Protein AF-A0A523BDN3-F1 (afdb_monomer_lite)

Foldseek 3Di:
DQDLQNLLCVLQVPNQQLVLLLVLVCVVPNPVCSVVVCVQLPHPVCSNGSVSVLVSLCVPQPVCSVVSSVSSVVSSNVVSDPPDDDPDVPPPPPDD

Organism: NCBI:txid2056631

pLDDT: mean 85.4, std 17.01, range [42.84, 97.56]

Secondary structure (DSSP, 8-state):
---HHHHHHHHHTTS-HHHHHHHHHHHHH-HHHHHHHHHHHTSGGGGG-HHHHHHHHHHHHGGGHHHHHHHHHHHHHHTTS---SSSSSSSSSS--

Radius of gyration: 17.05 Å; chains: 1; bounding box: 29×60×35 Å

Sequence (96 aa):
MGGFAGEISKVLKDRPFEQVALQSLTEIFGENNIQSLVFHIGGEVTFKDPELFEKKIRALFKDGAELILNHIMYNALRTAVPEKETVQNQFLRGKS

Structure (mmCIF, N/CA/C/O backbone):
data_AF-A0A523BDN3-F1
#
_entry.id   AF-A0A523BDN3-F1
#
loop_
_atom_site.group_PDB
_atom_site.id
_atom_site.type_symbol
_atom_site.label_atom_id
_atom_site.label_alt_id
_atom_site.label_comp_id
_atom_site.label_asym_id
_atom_site.label_entity_id
_atom_site.label_seq_id
_atom_site.pdbx_PDB_ins_code
_atom_site.Cartn_x
_atom_site.Cartn_y
_atom_site.Cartn_z
_atom_site.occupancy
_atom_site.B_iso_or_equiv
_atom_site.auth_seq_id
_atom_site.auth_comp_id
_atom_site.auth_asym_id
_atom_site.auth_atom_id
_atom_site.pdbx_PDB_model_num
ATOM 1 N N . MET A 1 1 ? -1.279 -3.826 -19.878 1.00 42.84 1 MET A N 1
ATOM 2 C CA . MET A 1 1 ? -1.910 -4.085 -18.569 1.00 42.84 1 MET A CA 1
ATOM 3 C C . MET A 1 1 ? -1.291 -3.120 -17.573 1.00 42.84 1 MET A C 1
ATOM 5 O O . MET A 1 1 ? -0.112 -3.263 -17.293 1.00 42.84 1 MET A O 1
ATOM 9 N N . GLY A 1 2 ? -2.022 -2.089 -17.145 1.00 57.69 2 GLY A N 1
ATOM 10 C CA . GLY A 1 2 ? -1.576 -1.197 -16.070 1.00 57.69 2 GLY A CA 1
ATOM 11 C C . GLY A 1 2 ? -2.118 -1.728 -14.749 1.00 57.69 2 GLY A C 1
ATOM 12 O O . GLY A 1 2 ? -3.303 -1.563 -14.486 1.00 57.69 2 GLY A O 1
ATOM 13 N N . GLY A 1 3 ? -1.293 -2.455 -13.991 1.00 85.69 3 GLY A N 1
ATOM 14 C CA . GLY A 1 3 ? -1.612 -2.850 -12.614 1.00 85.69 3 GLY A CA 1
ATOM 15 C C . GLY A 1 3 ? -1.495 -1.663 -11.656 1.00 85.69 3 GLY A C 1
ATOM 16 O O . GLY A 1 3 ? -1.067 -0.578 -12.066 1.00 85.69 3 GLY A O 1
ATOM 17 N N . PHE A 1 4 ? -1.840 -1.866 -10.383 1.00 95.06 4 PHE A N 1
ATOM 18 C CA . PHE A 1 4 ? -1.785 -0.805 -9.372 1.00 95.06 4 PHE A CA 1
ATOM 19 C C . PHE A 1 4 ? -0.409 -0.127 -9.342 1.00 95.06 4 PHE A C 1
ATOM 21 O O . PHE A 1 4 ? -0.343 1.100 -9.373 1.00 95.06 4 PHE A O 1
ATOM 28 N N . ALA A 1 5 ? 0.679 -0.904 -9.374 1.00 94.12 5 ALA A N 1
ATOM 29 C CA . ALA A 1 5 ? 2.046 -0.385 -9.334 1.00 94.12 5 ALA A CA 1
ATOM 30 C C . ALA A 1 5 ? 2.373 0.581 -10.489 1.00 94.12 5 ALA A C 1
ATOM 32 O O . ALA A 1 5 ? 3.016 1.616 -10.294 1.00 94.12 5 ALA A O 1
ATOM 33 N N . GLY A 1 6 ? 1.888 0.279 -11.695 1.00 93.81 6 GLY A N 1
ATOM 34 C CA . GLY A 1 6 ? 2.098 1.131 -12.863 1.00 93.81 6 GLY A CA 1
ATOM 35 C C . GLY A 1 6 ? 1.307 2.435 -12.777 1.00 93.81 6 GLY A C 1
ATOM 36 O O . GLY A 1 6 ? 1.832 3.501 -13.096 1.00 93.81 6 GLY A O 1
ATOM 37 N N . GLU A 1 7 ? 0.055 2.371 -12.325 1.00 94.31 7 GLU A N 1
ATOM 38 C CA . GLU A 1 7 ? -0.801 3.555 -12.205 1.00 94.31 7 GLU A CA 1
ATOM 39 C C . GLU A 1 7 ? -0.384 4.452 -11.033 1.00 94.31 7 GLU A C 1
ATOM 41 O O . GLU A 1 7 ? -0.300 5.671 -11.187 1.00 94.31 7 GLU A O 1
ATOM 46 N N . ILE A 1 8 ? -0.026 3.873 -9.883 1.00 93.69 8 ILE A N 1
ATOM 47 C CA . ILE A 1 8 ? 0.337 4.650 -8.692 1.00 93.69 8 ILE A CA 1
ATOM 48 C C . ILE A 1 8 ? 1.637 5.424 -8.923 1.00 93.69 8 ILE A C 1
ATOM 50 O O . ILE A 1 8 ? 1.744 6.587 -8.536 1.00 93.69 8 ILE A O 1
ATOM 54 N N . SER A 1 9 ? 2.583 4.828 -9.652 1.00 91.94 9 SER A N 1
ATOM 55 C CA . SER A 1 9 ? 3.841 5.476 -10.031 1.00 91.94 9 SER A CA 1
ATOM 56 C C . SER A 1 9 ? 3.605 6.697 -10.931 1.00 91.94 9 SER A C 1
ATOM 58 O O . SER A 1 9 ? 4.253 7.729 -10.761 1.00 91.94 9 SER A O 1
ATOM 60 N N . LYS A 1 10 ? 2.618 6.639 -11.839 1.00 91.06 10 LYS A N 1
ATOM 61 C CA . LYS A 1 10 ? 2.226 7.790 -12.678 1.00 91.06 10 LYS A CA 1
ATOM 62 C C . LYS A 1 10 ? 1.550 8.902 -11.874 1.00 91.06 10 LYS A C 1
ATOM 64 O O . LYS A 1 10 ? 1.746 10.075 -12.191 1.00 91.06 10 LYS A O 1
ATOM 69 N N . VAL A 1 11 ? 0.736 8.545 -10.876 1.00 91.44 11 VAL A N 1
ATOM 70 C CA . VAL A 1 11 ? -0.019 9.494 -10.035 1.00 91.44 11 VAL A CA 1
ATOM 71 C C . VAL A 1 11 ? 0.883 10.202 -9.026 1.00 91.44 11 VAL A C 1
ATOM 73 O O . VAL A 1 11 ? 0.713 11.394 -8.756 1.00 91.44 11 VAL A O 1
ATOM 76 N N . LEU A 1 12 ? 1.834 9.479 -8.438 1.00 89.31 12 LEU A N 1
ATOM 77 C CA . LEU A 1 12 ? 2.708 10.035 -7.412 1.00 89.31 12 LEU A CA 1
ATOM 78 C C . LEU A 1 12 ? 3.868 10.834 -8.004 1.00 89.31 12 LEU A C 1
ATOM 80 O O . LEU A 1 12 ? 4.193 11.869 -7.423 1.00 89.31 12 LEU A O 1
ATOM 84 N N . LYS A 1 13 ? 4.415 10.416 -9.158 1.00 83.12 13 LYS A N 1
ATOM 85 C CA . LYS A 1 13 ? 5.602 10.980 -9.832 1.00 83.12 13 LYS A CA 1
ATOM 86 C C . LYS A 1 13 ? 6.812 11.112 -8.903 1.00 83.12 13 LYS A C 1
ATOM 88 O O . LYS A 1 13 ? 7.654 10.226 -8.884 1.00 83.12 13 LYS A O 1
ATOM 93 N N . ASP A 1 14 ? 6.843 12.180 -8.111 1.00 79.50 14 ASP A N 1
ATOM 94 C CA . ASP A 1 14 ? 7.937 12.550 -7.207 1.00 79.50 14 ASP A CA 1
ATOM 95 C C . ASP A 1 14 ? 7.557 12.408 -5.720 1.00 79.50 14 ASP A C 1
ATOM 97 O O . ASP A 1 14 ? 8.369 12.664 -4.832 1.00 79.50 14 ASP A O 1
ATOM 101 N N . ARG A 1 15 ? 6.307 12.029 -5.418 1.00 81.94 15 ARG A N 1
ATOM 102 C CA . ARG A 1 15 ? 5.822 11.861 -4.041 1.00 81.94 15 ARG A CA 1
ATOM 103 C C . ARG A 1 15 ? 6.166 10.476 -3.485 1.00 81.94 15 ARG A C 1
ATOM 105 O O . ARG A 1 15 ? 6.058 9.486 -4.212 1.00 81.94 15 ARG A O 1
ATOM 112 N N . PRO A 1 16 ? 6.512 10.373 -2.189 1.00 88.50 16 PRO A N 1
ATOM 113 C CA . PRO A 1 16 ? 6.876 9.103 -1.578 1.00 88.50 16 PRO A CA 1
ATOM 114 C C . PRO A 1 16 ? 5.660 8.172 -1.476 1.00 88.50 16 PRO A C 1
ATOM 116 O O . PRO A 1 16 ? 4.730 8.415 -0.706 1.00 88.50 16 PRO A O 1
ATOM 119 N N . PHE A 1 17 ? 5.690 7.077 -2.239 1.00 93.62 17 PHE A N 1
ATOM 120 C CA . PHE A 1 17 ? 4.679 6.014 -2.198 1.00 93.62 17 PHE A CA 1
ATOM 121 C C . PHE A 1 17 ? 4.463 5.459 -0.790 1.00 93.62 17 PHE A C 1
ATOM 123 O O . PHE A 1 17 ? 3.320 5.307 -0.361 1.00 93.62 17 PHE A O 1
ATOM 130 N N . GLU A 1 18 ? 5.554 5.236 -0.060 1.00 94.50 18 GLU A N 1
ATOM 131 C CA . GLU A 1 18 ? 5.546 4.738 1.313 1.00 94.50 18 GLU A CA 1
ATOM 132 C C . GLU A 1 18 ? 4.604 5.533 2.220 1.00 94.50 18 GLU A C 1
ATOM 134 O O . GLU A 1 18 ? 3.774 4.940 2.905 1.00 94.50 18 GLU A O 1
ATOM 139 N N . GLN A 1 19 ? 4.664 6.866 2.172 1.00 92.75 19 GLN A N 1
ATOM 140 C CA . GLN A 1 19 ? 3.833 7.721 3.018 1.00 92.75 19 GLN A CA 1
ATOM 141 C C . GLN A 1 19 ? 2.343 7.543 2.705 1.00 92.75 19 GLN A C 1
ATOM 143 O O . GLN A 1 19 ? 1.531 7.386 3.616 1.00 92.75 19 GLN A O 1
ATOM 148 N N . VAL A 1 20 ? 1.982 7.530 1.419 1.00 94.12 20 VAL A N 1
ATOM 149 C CA . VAL A 1 20 ? 0.585 7.392 0.982 1.00 94.12 20 VAL A CA 1
ATOM 150 C C . VAL A 1 20 ? 0.043 6.005 1.316 1.00 94.12 20 VAL A C 1
ATOM 152 O O . VAL A 1 20 ? -1.079 5.883 1.813 1.00 94.12 20 VAL A O 1
ATOM 155 N N . ALA A 1 21 ? 0.837 4.962 1.079 1.00 95.69 21 ALA A N 1
ATOM 156 C CA . ALA A 1 21 ? 0.468 3.593 1.400 1.00 95.69 21 ALA A CA 1
ATOM 157 C C . ALA A 1 21 ? 0.316 3.399 2.915 1.00 95.69 21 ALA A C 1
ATOM 159 O O . ALA A 1 21 ? -0.712 2.892 3.358 1.00 95.69 21 ALA A O 1
ATOM 160 N N . LEU A 1 22 ? 1.280 3.850 3.722 1.00 94.88 22 LEU A N 1
ATOM 161 C CA . LEU A 1 22 ? 1.248 3.691 5.176 1.00 94.88 22 LEU A CA 1
ATOM 162 C C . LEU A 1 22 ? 0.097 4.471 5.821 1.00 94.88 22 LEU A C 1
ATOM 164 O O . LEU 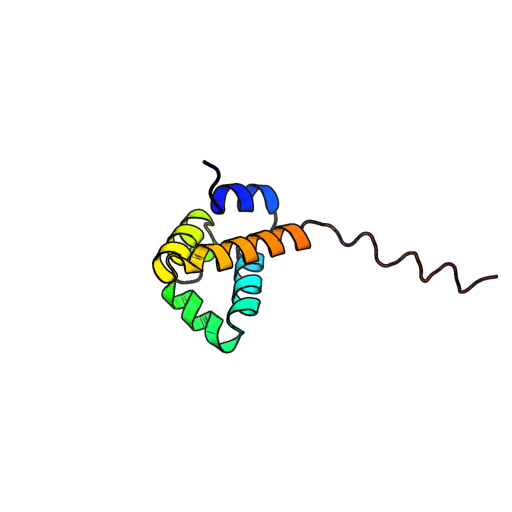A 1 22 ? -0.596 3.931 6.686 1.00 94.88 22 LEU A O 1
ATOM 168 N N . GLN A 1 23 ? -0.152 5.703 5.370 1.00 94.25 23 GLN A N 1
ATOM 169 C CA . GLN A 1 23 ? -1.301 6.485 5.822 1.00 94.25 23 GLN A CA 1
ATOM 170 C C . GLN A 1 23 ? -2.610 5.762 5.488 1.00 94.25 23 GLN A C 1
ATOM 172 O O . GLN A 1 23 ? -3.449 5.561 6.360 1.00 94.25 23 GLN A O 1
ATOM 177 N N . SER A 1 24 ? -2.761 5.311 4.243 1.00 95.94 24 SER A N 1
ATOM 178 C CA . SER A 1 24 ? -3.975 4.628 3.789 1.00 95.94 24 SER A CA 1
ATOM 179 C C . SER A 1 24 ? -4.221 3.318 4.541 1.00 95.94 24 SER A C 1
ATOM 181 O O . SER A 1 24 ? -5.351 3.011 4.901 1.00 95.94 24 SER A O 1
ATOM 183 N N . LEU A 1 25 ? -3.170 2.543 4.817 1.00 96.19 25 LEU A N 1
ATOM 184 C CA . LEU A 1 25 ? -3.291 1.324 5.612 1.00 96.19 25 LEU A CA 1
ATOM 185 C C . LEU A 1 25 ? -3.632 1.630 7.078 1.00 96.19 25 LEU A C 1
ATOM 187 O O . LEU A 1 25 ? -4.436 0.917 7.673 1.00 96.19 25 LEU A O 1
ATOM 191 N N . THR A 1 26 ? -3.070 2.696 7.649 1.00 95.94 26 THR A N 1
ATOM 192 C CA . THR A 1 26 ? -3.429 3.163 8.998 1.00 95.94 26 THR A CA 1
ATOM 193 C C . THR A 1 26 ? -4.899 3.577 9.073 1.00 95.94 26 THR A C 1
ATOM 195 O O . THR A 1 26 ? -5.572 3.232 10.038 1.00 95.94 26 THR A O 1
ATOM 198 N N . GLU A 1 27 ? -5.432 4.241 8.044 1.00 95.12 27 GLU A N 1
ATOM 199 C CA . GLU A 1 27 ? -6.859 4.591 7.957 1.00 95.12 27 GLU A CA 1
ATOM 200 C C . GLU A 1 27 ? -7.766 3.350 7.902 1.00 95.12 27 GLU A C 1
ATOM 202 O O . GLU A 1 27 ? -8.831 3.342 8.516 1.00 95.12 27 GLU A O 1
ATOM 207 N N . ILE A 1 28 ? -7.349 2.294 7.194 1.00 95.44 28 ILE A N 1
ATOM 208 C CA . ILE A 1 28 ? -8.138 1.059 7.048 1.00 95.44 28 ILE A CA 1
ATOM 209 C C . ILE A 1 28 ? -8.102 0.211 8.326 1.00 95.44 28 ILE A C 1
ATOM 211 O O . ILE A 1 28 ? -9.133 -0.284 8.777 1.00 95.44 28 ILE A O 1
ATOM 215 N N . PHE A 1 29 ? -6.910 -0.015 8.882 1.00 94.44 29 PHE A N 1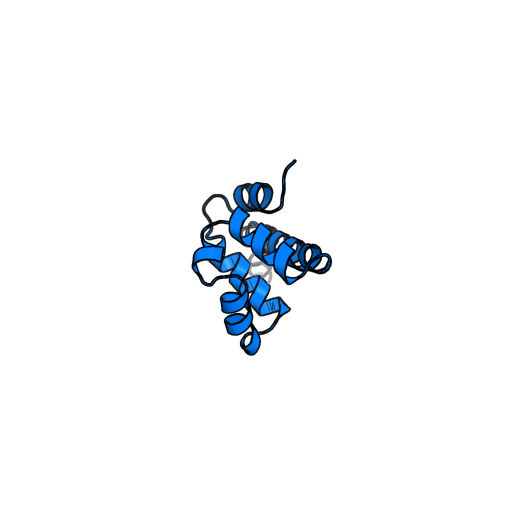
ATOM 216 C CA . PHE A 1 29 ? -6.694 -1.017 9.932 1.00 94.44 29 PHE A CA 1
ATOM 217 C C . PHE A 1 29 ? -6.561 -0.420 11.337 1.00 94.44 29 PHE A C 1
ATOM 219 O O . PHE A 1 29 ? -6.653 -1.155 12.326 1.00 94.44 29 PHE A O 1
ATOM 226 N N . GLY A 1 30 ? -6.357 0.893 11.438 1.00 94.94 30 GLY A N 1
ATOM 227 C CA . GLY A 1 30 ? -6.040 1.595 12.676 1.00 94.94 30 GLY A CA 1
ATOM 228 C C . GLY A 1 30 ? -4.566 1.477 13.074 1.00 94.94 30 GLY A C 1
ATOM 229 O O . GLY A 1 30 ? -3.872 0.511 12.742 1.00 94.94 30 GLY A O 1
ATOM 230 N N . GLU A 1 31 ? -4.096 2.454 13.851 1.00 91.19 31 GLU A N 1
ATOM 231 C CA . GLU A 1 31 ? -2.699 2.564 14.304 1.00 91.19 31 GLU A CA 1
ATOM 232 C C . GLU A 1 31 ? -2.211 1.319 15.058 1.00 91.19 31 GLU A C 1
ATOM 234 O O . GLU A 1 31 ? -1.071 0.894 14.894 1.00 91.19 31 GLU A O 1
ATOM 239 N N . ASN A 1 32 ? -3.083 0.674 15.834 1.00 91.31 32 ASN A N 1
ATOM 240 C CA . ASN A 1 32 ? -2.705 -0.490 16.642 1.00 91.31 32 ASN A CA 1
ATOM 241 C C . ASN A 1 32 ? -2.376 -1.734 15.801 1.00 91.31 32 ASN A C 1
ATOM 243 O O . ASN A 1 32 ? -1.636 -2.605 16.253 1.00 91.31 32 ASN A O 1
ATOM 247 N N . ASN A 1 33 ? -2.916 -1.836 14.583 1.00 91.12 33 ASN A N 1
ATOM 248 C CA . ASN A 1 33 ? -2.783 -3.034 13.751 1.00 91.12 33 ASN A CA 1
ATOM 249 C C . ASN A 1 33 ? -1.743 -2.875 12.638 1.00 91.12 33 ASN A C 1
ATOM 251 O O . ASN A 1 33 ? -1.316 -3.875 12.052 1.00 91.12 33 ASN A O 1
ATOM 255 N N . ILE A 1 34 ? -1.307 -1.642 12.352 1.00 93.56 34 ILE A N 1
ATOM 256 C CA . ILE A 1 34 ? -0.439 -1.371 11.206 1.00 93.56 34 ILE A CA 1
ATOM 257 C C . ILE A 1 34 ? 0.920 -2.058 11.329 1.00 93.56 34 ILE A C 1
ATOM 259 O O . ILE A 1 34 ? 1.403 -2.628 10.357 1.00 93.56 34 ILE A O 1
ATOM 263 N N . GLN A 1 35 ? 1.510 -2.093 12.527 1.00 92.12 35 GLN A N 1
ATOM 264 C CA . GLN A 1 35 ? 2.819 -2.718 12.739 1.00 92.12 35 GLN A CA 1
ATOM 265 C C . GLN A 1 35 ? 2.787 -4.219 12.439 1.00 92.12 35 GLN A C 1
ATOM 267 O O . GLN A 1 35 ? 3.678 -4.744 11.770 1.00 92.12 35 GLN A O 1
ATOM 272 N N . SER A 1 36 ? 1.724 -4.899 12.881 1.00 94.12 36 SER A N 1
ATOM 273 C CA . SER A 1 36 ? 1.514 -6.313 12.573 1.00 94.12 36 SER A CA 1
ATOM 274 C C . SER A 1 36 ? 1.371 -6.511 11.067 1.00 94.12 36 SER A C 1
ATOM 276 O O . SER A 1 36 ? 2.026 -7.380 10.493 1.00 94.12 36 SER A O 1
ATOM 278 N N . LEU A 1 37 ? 0.588 -5.668 10.392 1.00 94.81 37 LEU A N 1
ATOM 279 C CA . LEU A 1 37 ? 0.433 -5.751 8.944 1.00 94.81 37 LEU A CA 1
ATOM 280 C C . LEU A 1 37 ? 1.764 -5.561 8.202 1.00 94.81 37 LEU A C 1
ATOM 282 O O . LEU A 1 37 ? 2.099 -6.377 7.344 1.00 94.81 37 LEU A O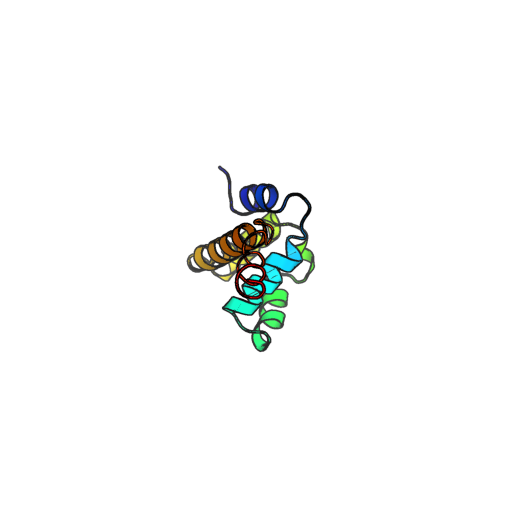 1
ATOM 286 N N . VAL A 1 38 ? 2.531 -4.525 8.556 1.00 94.69 38 VAL A N 1
ATOM 287 C CA . VAL A 1 38 ? 3.851 -4.236 7.974 1.00 94.69 38 VAL A CA 1
ATOM 288 C C . VAL A 1 38 ? 4.768 -5.448 8.112 1.00 94.69 38 VAL A C 1
ATOM 290 O O . VAL A 1 38 ? 5.397 -5.853 7.136 1.00 94.69 38 VAL A O 1
ATOM 293 N N . PHE A 1 39 ? 4.791 -6.086 9.284 1.00 94.44 39 PHE A N 1
ATOM 294 C CA . PHE A 1 39 ? 5.550 -7.314 9.494 1.00 94.44 39 PHE A CA 1
ATOM 295 C C . PHE A 1 39 ? 5.109 -8.441 8.541 1.00 94.44 39 PHE A C 1
ATOM 297 O O . PHE A 1 39 ? 5.945 -9.025 7.850 1.00 94.44 39 PHE A O 1
ATOM 304 N N . HIS A 1 40 ? 3.803 -8.702 8.431 1.00 94.94 40 HIS A N 1
ATOM 305 C CA . HIS A 1 40 ? 3.268 -9.797 7.610 1.00 94.94 40 HIS A CA 1
ATOM 306 C C . HIS A 1 40 ? 3.502 -9.617 6.104 1.00 94.94 40 HIS A C 1
ATOM 308 O O . HIS A 1 40 ? 3.670 -10.607 5.389 1.00 94.94 40 HIS A O 1
ATOM 314 N N . ILE A 1 41 ? 3.545 -8.380 5.603 1.00 94.88 41 ILE A N 1
ATOM 315 C CA . ILE A 1 41 ? 3.810 -8.129 4.177 1.00 94.88 41 ILE A CA 1
ATOM 316 C C . ILE A 1 41 ? 5.305 -8.147 3.826 1.00 94.88 41 ILE A C 1
ATOM 318 O O . ILE A 1 41 ? 5.642 -8.196 2.645 1.00 94.88 41 ILE A O 1
ATOM 322 N N . GLY A 1 42 ? 6.201 -8.224 4.817 1.00 93.25 42 GLY A N 1
ATOM 323 C CA . GLY A 1 42 ? 7.652 -8.332 4.612 1.00 93.25 42 GLY A CA 1
ATOM 324 C C . GLY A 1 42 ? 8.461 -7.127 5.093 1.00 93.25 42 GLY A C 1
ATOM 325 O O . GLY A 1 42 ? 9.621 -6.996 4.714 1.00 93.25 42 GLY A O 1
ATOM 326 N N . GLY A 1 43 ? 7.873 -6.257 5.914 1.00 94.00 43 GLY A N 1
ATOM 327 C CA . GLY A 1 43 ? 8.532 -5.100 6.515 1.00 94.00 43 GLY A CA 1
ATOM 328 C C . GLY A 1 43 ? 8.613 -3.881 5.596 1.00 94.00 43 GLY A C 1
ATOM 329 O O . GLY A 1 43 ? 8.068 -3.866 4.490 1.00 94.00 43 GLY A O 1
ATOM 330 N N . GLU A 1 44 ? 9.339 -2.863 6.061 1.00 92.50 44 GLU A N 1
ATOM 331 C CA . GLU A 1 44 ? 9.488 -1.550 5.409 1.00 92.50 44 GLU A CA 1
ATOM 332 C C . GLU A 1 44 ? 10.017 -1.631 3.971 1.00 92.50 44 GLU A C 1
ATOM 334 O O . GLU A 1 44 ? 9.647 -0.824 3.123 1.00 92.50 44 GLU A O 1
ATOM 339 N N . VAL A 1 45 ? 10.832 -2.643 3.648 1.00 94.00 45 VAL A N 1
ATOM 340 C CA . VAL A 1 45 ? 11.342 -2.854 2.281 1.00 94.00 45 VAL A CA 1
ATOM 341 C C . VAL A 1 45 ? 10.214 -2.992 1.252 1.00 94.00 45 VAL A C 1
ATOM 343 O O . VAL A 1 45 ? 10.374 -2.578 0.108 1.00 94.00 45 VAL A O 1
ATOM 346 N N . THR A 1 46 ? 9.054 -3.501 1.672 1.00 96.12 46 THR A N 1
ATOM 347 C CA . THR A 1 46 ? 7.866 -3.660 0.825 1.00 96.12 46 THR A CA 1
ATOM 348 C C . THR A 1 46 ? 7.329 -2.317 0.334 1.00 96.12 46 THR A C 1
ATOM 350 O O . THR A 1 46 ? 6.788 -2.246 -0.759 1.00 96.12 46 THR A O 1
ATOM 353 N N . PHE A 1 47 ? 7.506 -1.239 1.099 1.00 95.19 47 PHE A N 1
ATOM 354 C CA . PHE A 1 47 ? 7.009 0.095 0.751 1.00 95.19 47 PHE A CA 1
ATOM 355 C C . PHE A 1 47 ? 7.936 0.871 -0.189 1.00 95.19 47 PHE A C 1
ATOM 357 O O . PHE A 1 47 ? 7.569 1.942 -0.664 1.00 95.19 47 PHE A O 1
ATOM 364 N N . LYS A 1 48 ? 9.127 0.341 -0.484 1.00 93.00 48 LYS A N 1
ATOM 365 C CA . LYS A 1 48 ? 10.087 0.966 -1.406 1.00 93.00 48 LYS A CA 1
ATOM 366 C C . LYS A 1 48 ? 9.825 0.613 -2.868 1.00 93.00 48 LYS A C 1
ATOM 368 O O . LYS A 1 48 ? 10.355 1.273 -3.754 1.00 93.00 48 LYS A O 1
ATOM 373 N N . ASP A 1 49 ? 9.018 -0.415 -3.108 1.00 94.19 49 ASP A N 1
ATOM 374 C CA . ASP A 1 49 ? 8.707 -0.938 -4.432 1.00 94.19 49 ASP A CA 1
ATOM 375 C C . ASP A 1 49 ? 7.189 -1.192 -4.548 1.00 94.19 49 ASP A C 1
ATOM 377 O O . ASP A 1 49 ? 6.674 -2.137 -3.940 1.00 94.19 49 ASP A O 1
ATOM 381 N N . PRO A 1 50 ? 6.454 -0.367 -5.321 1.00 95.25 50 PRO A N 1
ATOM 382 C CA . PRO A 1 50 ? 5.019 -0.541 -5.532 1.00 95.25 50 PRO A CA 1
ATOM 383 C C . PRO A 1 50 ? 4.624 -1.903 -6.123 1.00 95.25 50 PRO A C 1
ATOM 385 O O . PRO A 1 50 ? 3.534 -2.392 -5.818 1.00 95.25 50 PRO A O 1
ATOM 388 N N . GLU A 1 51 ? 5.476 -2.535 -6.939 1.00 96.00 51 GLU A N 1
ATOM 389 C CA . GLU A 1 51 ? 5.198 -3.859 -7.514 1.00 96.00 51 GLU A CA 1
ATOM 390 C C . GLU A 1 51 ? 5.294 -4.946 -6.444 1.00 96.00 51 GLU A C 1
ATOM 392 O O . GLU A 1 51 ? 4.409 -5.804 -6.323 1.00 96.00 51 GLU A O 1
ATOM 397 N N . LEU A 1 52 ? 6.345 -4.887 -5.619 1.00 96.38 52 LEU A N 1
ATOM 398 C CA . LEU A 1 52 ? 6.488 -5.774 -4.470 1.00 96.38 52 LEU A CA 1
ATOM 399 C C . LEU A 1 52 ? 5.324 -5.588 -3.493 1.00 96.38 52 LEU A C 1
ATOM 401 O O . LEU A 1 52 ? 4.744 -6.581 -3.046 1.00 96.38 52 LEU A O 1
ATOM 405 N N . PHE A 1 53 ? 4.947 -4.343 -3.201 1.00 97.56 53 PHE A N 1
ATOM 406 C CA . PHE A 1 53 ? 3.804 -4.029 -2.351 1.00 97.56 53 PHE A CA 1
ATOM 407 C C . PHE A 1 53 ? 2.506 -4.639 -2.881 1.00 97.56 53 PHE A C 1
ATOM 409 O O . PHE A 1 53 ? 1.832 -5.375 -2.156 1.00 97.56 53 PHE A O 1
ATOM 416 N N . GLU A 1 54 ? 2.179 -4.394 -4.153 1.00 97.50 54 GLU A N 1
ATOM 417 C CA . GLU A 1 54 ? 0.985 -4.942 -4.799 1.00 97.50 54 GLU A CA 1
ATOM 418 C C . GLU A 1 54 ? 0.953 -6.469 -4.679 1.00 97.50 54 GLU A C 1
ATOM 420 O O . GLU A 1 54 ? -0.047 -7.048 -4.243 1.00 97.50 54 GLU A O 1
ATOM 425 N N . LYS A 1 55 ? 2.073 -7.131 -4.988 1.00 97.00 55 LYS A N 1
ATOM 426 C CA . LYS A 1 55 ? 2.197 -8.587 -4.887 1.00 97.00 55 LYS A CA 1
ATOM 427 C C . LYS A 1 55 ? 1.941 -9.090 -3.465 1.00 97.00 55 LYS A C 1
ATOM 429 O O . LYS A 1 55 ? 1.267 -10.106 -3.292 1.00 97.00 55 LYS A O 1
ATOM 434 N N . LYS A 1 56 ? 2.470 -8.408 -2.446 1.00 97.44 56 LYS A N 1
ATOM 435 C CA . LYS A 1 56 ? 2.324 -8.804 -1.037 1.00 97.44 56 LYS A CA 1
ATOM 436 C C . LYS A 1 56 ? 0.906 -8.595 -0.517 1.00 97.44 56 LYS A C 1
ATOM 438 O O . LYS A 1 56 ? 0.369 -9.498 0.121 1.00 97.44 56 LYS A O 1
ATOM 443 N N . ILE A 1 57 ? 0.276 -7.470 -0.846 1.00 97.50 57 ILE A N 1
ATOM 444 C CA . ILE A 1 57 ? -1.120 -7.200 -0.479 1.00 97.50 57 ILE A CA 1
ATOM 445 C C . ILE A 1 57 ? -2.059 -8.220 -1.130 1.00 97.50 57 ILE A C 1
ATOM 447 O O . ILE A 1 57 ? -2.895 -8.804 -0.440 1.00 97.50 57 ILE A O 1
ATOM 451 N N . ARG A 1 58 ? -1.867 -8.524 -2.421 1.00 97.06 58 ARG A N 1
ATOM 452 C CA . ARG A 1 58 ? -2.629 -9.568 -3.130 1.00 97.06 58 ARG A CA 1
ATOM 453 C C . ARG A 1 58 ? -2.442 -10.953 -2.520 1.00 97.06 58 ARG A C 1
ATOM 455 O O . ARG A 1 58 ? -3.412 -11.690 -2.380 1.00 97.06 58 ARG A O 1
ATOM 462 N N . ALA A 1 59 ? -1.220 -11.300 -2.123 1.00 96.50 59 ALA A N 1
ATOM 463 C CA . ALA A 1 59 ? -0.940 -12.584 -1.487 1.00 96.50 59 ALA A CA 1
ATOM 464 C C . ALA A 1 59 ? -1.608 -12.719 -0.108 1.00 96.50 59 ALA A C 1
ATOM 466 O O . ALA A 1 59 ? -2.116 -13.791 0.219 1.00 96.50 59 ALA A O 1
ATOM 467 N N . LEU A 1 60 ? -1.616 -11.644 0.687 1.00 96.50 60 LEU A N 1
ATOM 468 C CA . LEU A 1 60 ? -2.152 -11.660 2.048 1.00 96.50 60 LEU A CA 1
ATOM 469 C C . LEU A 1 60 ? -3.687 -11.603 2.079 1.00 96.50 60 LEU A C 1
ATOM 471 O O . LEU A 1 60 ? -4.313 -12.385 2.790 1.00 96.50 60 LEU A O 1
ATOM 475 N N . PHE A 1 61 ? -4.294 -10.706 1.299 1.00 95.44 61 PHE A N 1
ATO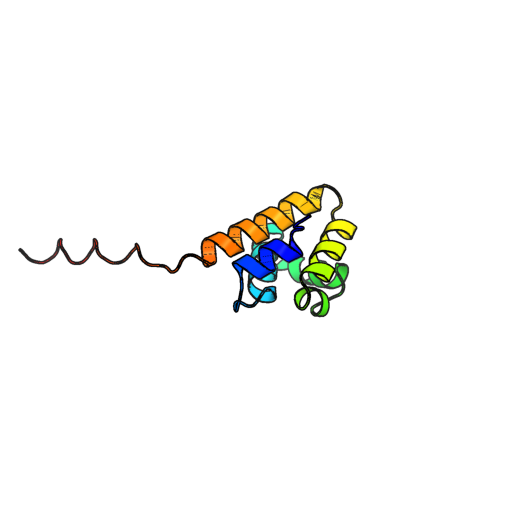M 476 C CA . PHE A 1 61 ? -5.733 -10.417 1.375 1.00 95.44 61 PHE A CA 1
ATOM 477 C C . PHE A 1 61 ? -6.570 -11.049 0.263 1.00 95.44 61 PHE A C 1
ATOM 479 O O . PHE A 1 61 ? -7.798 -11.033 0.354 1.00 95.44 61 PHE A O 1
ATOM 486 N N . LYS A 1 62 ? -5.934 -11.626 -0.767 1.00 95.31 62 LYS A N 1
ATOM 487 C CA . LYS A 1 62 ? -6.610 -12.262 -1.908 1.00 95.31 62 LYS A CA 1
ATOM 488 C C . LYS A 1 62 ? -7.633 -11.304 -2.529 1.00 95.31 62 LYS A C 1
ATOM 490 O O . LYS A 1 62 ? -7.267 -10.192 -2.892 1.00 95.31 62 LYS A O 1
ATOM 495 N N . ASP A 1 63 ? -8.902 -11.690 -2.596 1.00 91.44 63 ASP A N 1
ATOM 496 C CA . ASP A 1 63 ? -9.973 -10.884 -3.191 1.00 91.44 63 ASP A CA 1
ATOM 497 C C . ASP A 1 63 ? -10.174 -9.539 -2.468 1.00 91.44 63 ASP A C 1
ATOM 499 O O . ASP A 1 63 ? -10.538 -8.543 -3.090 1.00 91.44 63 ASP A O 1
ATOM 503 N N . GLY A 1 64 ? -9.856 -9.465 -1.169 1.00 93.44 64 GLY A N 1
ATOM 504 C CA . GLY A 1 64 ? -9.908 -8.222 -0.394 1.00 93.44 64 GLY A CA 1
ATOM 505 C C . GLY A 1 64 ? -8.804 -7.217 -0.744 1.00 93.44 64 GLY A C 1
ATOM 506 O O . GLY A 1 64 ? -8.910 -6.043 -0.391 1.00 93.44 64 GLY A O 1
ATOM 507 N N . ALA A 1 65 ? -7.757 -7.644 -1.457 1.00 96.69 65 ALA A N 1
ATOM 508 C CA . ALA A 1 65 ? -6.643 -6.785 -1.845 1.00 96.69 65 ALA A CA 1
ATOM 509 C C . ALA A 1 65 ? -7.084 -5.619 -2.732 1.00 96.69 65 ALA A C 1
ATOM 511 O O . ALA A 1 65 ? -6.566 -4.516 -2.585 1.00 96.69 65 ALA A O 1
ATOM 512 N N . GLU A 1 66 ? -8.058 -5.834 -3.618 1.00 95.94 66 GLU A N 1
ATOM 513 C CA . GLU A 1 66 ? -8.530 -4.787 -4.530 1.00 95.94 66 GLU A CA 1
ATOM 514 C C . GLU A 1 66 ? -9.130 -3.598 -3.782 1.00 95.94 66 GLU A C 1
ATOM 516 O O . GLU A 1 66 ? -8.889 -2.453 -4.151 1.00 95.94 66 GLU A O 1
ATOM 521 N N . LEU A 1 67 ? -9.856 -3.834 -2.686 1.00 96.44 67 LEU A N 1
ATOM 522 C CA . LEU A 1 67 ? -10.412 -2.750 -1.871 1.00 96.44 67 LEU A CA 1
ATOM 523 C C . LEU A 1 67 ? -9.300 -1.888 -1.261 1.00 96.44 67 LEU A C 1
ATOM 525 O O . LEU A 1 67 ? -9.388 -0.663 -1.265 1.00 96.44 67 LEU A O 1
ATOM 529 N N . ILE A 1 68 ? -8.228 -2.532 -0.797 1.00 97.19 68 ILE A N 1
ATOM 530 C CA . ILE A 1 68 ? -7.069 -1.863 -0.201 1.00 97.19 68 ILE A CA 1
ATOM 531 C C . ILE A 1 68 ? -6.316 -1.054 -1.263 1.00 97.19 68 ILE A C 1
ATOM 533 O O . ILE A 1 68 ? -6.043 0.128 -1.064 1.00 97.19 68 ILE A O 1
ATOM 537 N N . LEU A 1 69 ? -6.001 -1.672 -2.404 1.00 97.44 69 LEU A N 1
ATOM 538 C CA . LEU A 1 69 ? -5.263 -1.024 -3.492 1.00 97.44 69 LEU A CA 1
ATOM 539 C C . LEU A 1 69 ? -6.055 0.149 -4.088 1.00 97.44 69 LEU A C 1
ATOM 541 O O . LEU A 1 69 ? -5.486 1.215 -4.328 1.00 97.44 69 LEU A O 1
ATOM 545 N N . ASN A 1 70 ? -7.373 -0.002 -4.247 1.00 96.19 70 ASN A N 1
ATOM 546 C CA . ASN A 1 70 ? -8.246 1.077 -4.705 1.00 96.19 70 ASN A CA 1
ATOM 547 C C . ASN A 1 70 ? -8.327 2.227 -3.693 1.00 96.19 70 ASN A C 1
ATOM 549 O O . ASN A 1 70 ? -8.299 3.387 -4.103 1.00 96.19 70 ASN A O 1
ATOM 553 N N . HIS A 1 71 ? -8.361 1.941 -2.386 1.00 96.69 71 HIS A N 1
ATOM 554 C CA . HIS A 1 71 ? -8.323 2.983 -1.349 1.00 96.69 71 HIS A CA 1
ATOM 555 C C . HIS A 1 71 ? -7.009 3.773 -1.380 1.00 96.69 71 HIS A C 1
ATOM 557 O O . HIS A 1 71 ? -7.019 5.004 -1.357 1.00 96.69 71 HIS A O 1
ATOM 563 N N . ILE A 1 72 ? -5.872 3.082 -1.522 1.00 96.50 72 ILE A N 1
ATOM 564 C CA . ILE A 1 72 ? -4.559 3.734 -1.656 1.00 96.50 72 ILE A CA 1
ATOM 565 C C . ILE A 1 72 ? -4.519 4.614 -2.912 1.00 96.50 72 ILE A C 1
ATOM 567 O O . ILE A 1 72 ? -4.060 5.756 -2.851 1.00 96.50 72 ILE A O 1
ATOM 571 N N . MET A 1 73 ? -5.033 4.118 -4.041 1.00 96.50 73 MET A N 1
ATOM 572 C CA . MET A 1 73 ? -5.112 4.889 -5.285 1.00 96.50 73 MET A CA 1
ATOM 573 C C . MET A 1 73 ? -5.982 6.142 -5.127 1.00 96.50 73 MET A C 1
ATOM 575 O O . MET A 1 73 ? -5.581 7.236 -5.530 1.00 96.50 73 MET A O 1
ATOM 579 N N . TYR A 1 74 ? -7.151 6.006 -4.501 1.00 94.56 74 TYR A N 1
ATOM 580 C CA . TYR A 1 74 ? -8.041 7.126 -4.207 1.00 94.56 74 TYR A CA 1
ATOM 581 C C . TYR A 1 74 ? -7.337 8.203 -3.371 1.00 94.56 74 TYR A C 1
ATOM 583 O O . TYR A 1 74 ? -7.364 9.384 -3.725 1.00 94.56 74 TYR A O 1
ATOM 591 N N . ASN A 1 75 ? -6.631 7.807 -2.310 1.00 93.69 75 ASN A N 1
ATOM 592 C CA . ASN A 1 75 ? -5.874 8.736 -1.474 1.00 93.69 75 ASN A CA 1
ATOM 593 C C . ASN A 1 75 ? -4.697 9.384 -2.214 1.00 93.69 75 ASN A C 1
ATOM 595 O O . ASN A 1 75 ? -4.441 10.579 -2.037 1.00 93.69 75 ASN A O 1
ATOM 599 N N . ALA A 1 76 ? -4.010 8.644 -3.083 1.00 93.31 76 ALA A N 1
ATOM 600 C CA . ALA A 1 76 ? -2.942 9.184 -3.918 1.00 93.31 76 ALA A CA 1
ATOM 601 C C . ALA A 1 76 ? -3.446 10.275 -4.870 1.00 93.31 76 ALA A C 1
ATOM 603 O O . ALA A 1 76 ? -2.775 11.298 -5.028 1.00 93.31 76 ALA A O 1
ATOM 604 N N . LEU A 1 77 ? -4.629 10.080 -5.463 1.00 92.06 77 LEU A N 1
ATOM 605 C CA . LEU A 1 77 ? -5.297 11.053 -6.331 1.00 92.06 77 LEU A CA 1
ATOM 606 C C . LEU A 1 77 ? -5.808 12.265 -5.543 1.00 92.06 77 LEU A C 1
ATOM 608 O O . LEU A 1 77 ? -5.549 13.399 -5.939 1.00 92.06 77 LEU A O 1
ATOM 612 N N . ARG A 1 78 ? -6.470 12.048 -4.398 1.00 86.44 78 ARG A N 1
ATOM 613 C CA . ARG A 1 78 ? -7.000 13.121 -3.537 1.00 86.44 78 ARG A CA 1
ATOM 614 C C . ARG A 1 78 ? -5.905 14.069 -3.057 1.00 86.44 78 ARG A C 1
ATOM 616 O O . ARG A 1 78 ? -6.094 15.277 -3.045 1.00 86.44 78 ARG A O 1
ATOM 623 N N . THR A 1 79 ? -4.755 13.516 -2.689 1.00 75.50 79 THR A N 1
ATOM 624 C CA . THR A 1 79 ? -3.586 14.290 -2.248 1.00 75.50 79 THR A CA 1
ATOM 625 C C . THR A 1 79 ? -2.747 14.831 -3.413 1.00 75.50 79 THR A C 1
ATOM 627 O O . THR A 1 79 ? -1.834 15.619 -3.180 1.00 75.50 79 THR A O 1
ATOM 630 N N . ALA A 1 80 ? -3.000 14.396 -4.660 1.00 66.06 80 ALA A N 1
ATOM 631 C CA . ALA A 1 80 ? -2.325 14.915 -5.859 1.00 66.06 80 ALA A CA 1
ATOM 632 C C . ALA A 1 80 ? -2.845 16.293 -6.271 1.00 66.06 80 ALA A C 1
ATOM 634 O O . ALA A 1 80 ? -2.151 17.028 -6.973 1.00 66.06 80 ALA A O 1
ATOM 635 N N . VAL A 1 81 ? -4.077 16.619 -5.879 1.00 56.88 81 VAL A N 1
ATOM 636 C CA . VAL A 1 81 ? -4.677 17.921 -6.143 1.00 56.88 81 VAL A CA 1
ATOM 637 C C . VAL A 1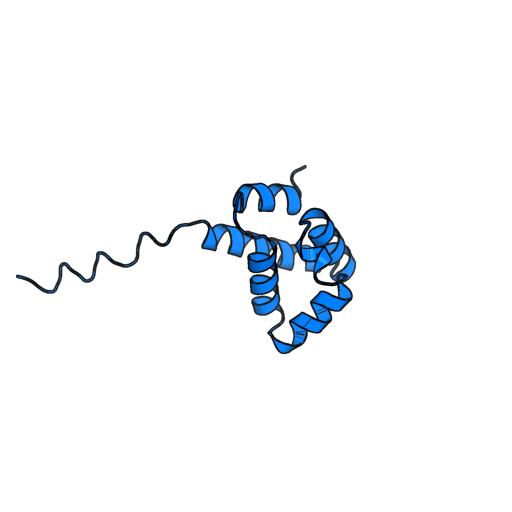 81 ? -4.090 18.903 -5.126 1.00 56.88 81 VAL A C 1
ATOM 639 O O . VAL A 1 81 ? -4.288 18.705 -3.927 1.00 56.88 81 VAL A O 1
ATOM 642 N N . PRO A 1 82 ? -3.343 19.940 -5.551 1.00 48.38 82 PRO A N 1
ATOM 643 C CA . PRO A 1 82 ? -2.909 20.972 -4.624 1.00 48.38 82 PRO A CA 1
ATOM 644 C C . PRO A 1 82 ? -4.153 21.621 -4.019 1.00 48.38 82 PRO A C 1
ATOM 646 O O . PRO A 1 82 ? -5.091 21.936 -4.751 1.00 48.38 82 PRO A O 1
ATOM 649 N N . GLU A 1 83 ? -4.155 21.835 -2.703 1.00 47.78 83 GLU A N 1
ATOM 650 C CA . GLU A 1 83 ? -5.134 22.674 -2.010 1.00 47.78 83 GLU A CA 1
ATOM 651 C C . GLU A 1 83 ? -5.130 24.085 -2.624 1.00 47.78 83 GLU A C 1
ATOM 653 O O . GLU A 1 83 ? -4.450 25.003 -2.174 1.00 47.78 83 GLU A O 1
ATOM 658 N N . LYS A 1 84 ? -5.870 24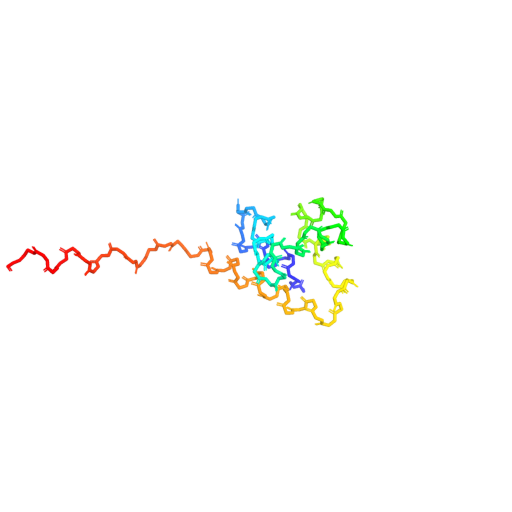.277 -3.707 1.00 48.94 84 LYS A N 1
ATOM 659 C CA . LYS A 1 84 ? -6.169 25.582 -4.278 1.00 48.94 84 LYS A CA 1
ATOM 660 C C . LYS A 1 84 ? -7.669 25.688 -4.450 1.00 48.94 84 LYS A C 1
ATOM 662 O O . LYS A 1 84 ? -8.123 25.805 -5.573 1.00 48.94 84 LYS A O 1
ATOM 667 N N . GLU A 1 85 ? -8.427 25.635 -3.350 1.00 51.38 85 GLU A N 1
ATOM 668 C CA . GLU A 1 85 ? -9.818 26.121 -3.358 1.00 51.38 85 GLU A CA 1
ATOM 669 C C . GLU A 1 85 ? -10.480 26.308 -1.978 1.00 51.38 85 GLU A C 1
ATOM 671 O O . GLU A 1 85 ? -11.690 26.164 -1.843 1.00 51.38 85 GLU A O 1
ATOM 676 N N . THR A 1 86 ? -9.739 26.696 -0.931 1.00 48.12 86 THR A N 1
ATOM 677 C CA . THR A 1 86 ? -10.371 26.929 0.392 1.00 48.12 86 THR A CA 1
ATOM 678 C C . THR A 1 86 ? -9.973 28.202 1.128 1.00 48.12 86 THR A C 1
ATOM 680 O O . THR A 1 86 ? -10.376 28.379 2.272 1.00 48.12 86 THR A O 1
ATOM 683 N N . VAL A 1 87 ? -9.281 29.156 0.492 1.00 52.44 87 VAL A N 1
ATOM 684 C CA . VAL A 1 87 ? -9.015 30.463 1.129 1.00 52.44 87 VAL A CA 1
ATOM 685 C C . VAL A 1 87 ? -9.129 31.624 0.137 1.00 52.44 87 VAL A C 1
ATOM 687 O O . VAL A 1 87 ? -8.174 32.348 -0.113 1.00 52.44 87 VAL A O 1
ATOM 690 N N . GLN A 1 88 ? -10.311 31.839 -0.446 1.00 45.88 88 GLN A N 1
ATOM 691 C CA . GLN A 1 88 ? -10.611 33.141 -1.073 1.00 45.88 88 GLN A CA 1
ATOM 692 C C . GLN A 1 88 ? -12.041 33.658 -0.869 1.00 45.88 88 GLN A C 1
ATOM 694 O O . GLN A 1 88 ? -12.326 34.796 -1.222 1.00 45.88 88 GLN A O 1
ATOM 699 N N . ASN A 1 89 ? -12.908 32.907 -0.178 1.00 51.00 89 ASN A N 1
ATOM 700 C CA . ASN A 1 89 ? -14.262 33.363 0.169 1.00 51.00 89 ASN A CA 1
ATOM 701 C C . ASN A 1 89 ? -14.416 33.936 1.591 1.00 51.00 89 ASN A C 1
ATOM 703 O O . ASN A 1 89 ? -15.518 34.327 1.967 1.00 51.00 89 ASN A O 1
ATOM 707 N N . GLN A 1 90 ? -13.334 34.055 2.370 1.00 54.72 90 GLN A N 1
ATOM 708 C CA . GLN A 1 90 ? -13.376 34.710 3.691 1.00 54.72 90 GLN A CA 1
ATOM 709 C C . GLN A 1 90 ? -12.820 36.144 3.708 1.00 54.72 90 GLN A C 1
ATOM 711 O O . GLN A 1 90 ? -13.034 36.854 4.685 1.00 54.72 90 GLN A O 1
ATOM 716 N N . PHE A 1 91 ? -12.192 36.627 2.628 1.00 52.53 91 PHE A N 1
ATOM 717 C CA . PHE A 1 91 ? -11.642 37.993 2.588 1.00 52.53 91 PHE A CA 1
ATOM 718 C C . PHE A 1 91 ? -12.575 39.055 1.980 1.00 52.53 91 PHE A C 1
ATOM 720 O O . PHE A 1 91 ? -12.333 40.243 2.168 1.00 52.53 91 PHE A O 1
ATOM 727 N N . LEU A 1 92 ? -13.668 38.665 1.311 1.00 53.16 92 LEU A N 1
ATOM 728 C CA . LEU A 1 92 ? -14.581 39.610 0.643 1.00 53.16 92 LEU A CA 1
ATOM 729 C C . LEU A 1 92 ? -15.871 39.928 1.422 1.00 53.16 92 LEU A C 1
ATOM 731 O O . LEU A 1 92 ? -16.713 40.663 0.921 1.00 53.16 92 LEU A O 1
ATOM 735 N N . ARG A 1 93 ? -16.037 39.428 2.656 1.00 56.91 93 ARG A N 1
ATOM 736 C CA . ARG A 1 93 ? -17.191 39.770 3.521 1.00 56.91 93 ARG A CA 1
ATOM 737 C C . ARG A 1 93 ? -16.859 40.693 4.697 1.00 56.91 93 ARG A C 1
ATOM 739 O O . ARG A 1 93 ? -17.716 40.923 5.539 1.00 56.91 93 ARG A O 1
ATOM 746 N N . GLY A 1 94 ? -15.632 41.212 4.769 1.00 54.19 94 GLY A N 1
ATOM 747 C CA . GLY A 1 94 ? -15.156 41.987 5.922 1.00 54.19 94 GLY A CA 1
ATOM 748 C C . GLY A 1 94 ? -14.822 43.456 5.667 1.00 54.19 94 GLY A C 1
ATOM 749 O O . GLY A 1 94 ? -14.362 44.110 6.597 1.00 54.19 94 GLY A O 1
ATOM 750 N N . LYS A 1 95 ? -14.986 43.978 4.443 1.00 53.72 95 LYS A N 1
ATOM 751 C CA . LYS A 1 95 ? -14.737 45.397 4.134 1.00 53.72 95 LYS A CA 1
ATOM 752 C C . LYS A 1 95 ? -15.648 45.905 3.017 1.00 53.72 95 LYS A C 1
ATOM 754 O O . LYS A 1 95 ? -15.255 45.925 1.853 1.00 53.72 95 LYS A O 1
ATOM 759 N N . SER A 1 96 ? -16.855 46.317 3.377 1.00 49.84 96 SER A N 1
ATOM 760 C CA . SER A 1 96 ? -17.589 47.438 2.771 1.00 49.84 96 SER A CA 1
ATOM 761 C C . SER A 1 96 ? -18.655 47.887 3.754 1.00 49.84 96 SER A C 1
ATOM 763 O O . SER A 1 96 ? -19.321 46.988 4.313 1.00 49.84 96 SER A O 1
#